Protein AF-A0A2V6N003-F1 (afdb_monomer_lite)

Foldseek 3Di:
DDDVVVVVLVVLQVCVVLVLDLVVCCVVVVDDPVRSVVCVVVSVVVVVVLLVVLVVVLVVVLVVLVVVLVVVCVVDDPVCNVVSVVVSVVVSVVSCVSSVVVVPVDDD

pLDDT: mean 79.78, std 20.13, range [26.42, 98.44]

Structure (mmCIF, N/CA/C/O backbone):
data_AF-A0A2V6N003-F1
#
_entry.id   AF-A0A2V6N003-F1
#
loop_
_atom_site.group_PDB
_atom_site.id
_atom_site.type_symbol
_atom_site.label_atom_id
_atom_site.label_alt_id
_atom_site.label_comp_id
_atom_site.label_asym_id
_atom_site.label_entity_id
_atom_site.label_seq_id
_atom_site.pdbx_PDB_ins_code
_atom_site.Cartn_x
_atom_site.Cartn_y
_atom_site.Cartn_z
_atom_site.occupancy
_atom_site.B_iso_or_equiv
_atom_site.auth_seq_id
_atom_site.auth_comp_id
_atom_site.auth_asym_id
_atom_site.auth_atom_id
_atom_site.pdbx_PDB_model_num
ATOM 1 N N . MET A 1 1 ? 22.680 10.503 13.225 1.00 36.06 1 MET A N 1
ATOM 2 C CA . MET A 1 1 ? 22.652 9.025 13.236 1.00 36.06 1 MET A CA 1
ATOM 3 C C . MET A 1 1 ? 21.217 8.601 13.511 1.00 36.06 1 MET A C 1
ATOM 5 O O . MET A 1 1 ? 20.704 8.965 14.560 1.00 36.06 1 MET A O 1
ATOM 9 N N . GLY A 1 2 ? 20.532 7.979 12.547 1.00 43.12 2 GLY A N 1
ATOM 10 C CA . GLY A 1 2 ? 19.146 7.521 12.731 1.00 43.12 2 GLY A CA 1
ATOM 11 C C . GLY A 1 2 ? 19.103 6.256 13.587 1.00 43.12 2 GLY A C 1
ATOM 12 O O . GLY A 1 2 ? 20.045 5.470 13.554 1.00 43.12 2 GLY A O 1
ATOM 13 N N . SER A 1 3 ? 18.044 6.070 14.375 1.00 53.59 3 SER A N 1
ATOM 14 C CA . SER A 1 3 ? 17.897 4.894 15.241 1.00 53.59 3 SER A CA 1
ATOM 15 C C . SER A 1 3 ? 17.828 3.609 14.403 1.00 53.59 3 SER A C 1
ATOM 17 O O . SER A 1 3 ? 17.293 3.623 13.295 1.00 53.59 3 SER A O 1
ATOM 19 N N . ALA A 1 4 ? 18.266 2.469 14.947 1.00 46.66 4 ALA A N 1
ATOM 20 C CA . ALA A 1 4 ? 18.122 1.155 14.305 1.00 46.66 4 ALA A CA 1
ATOM 21 C C . ALA A 1 4 ? 16.668 0.856 13.865 1.00 46.66 4 ALA A C 1
ATOM 23 O O . ALA A 1 4 ? 16.439 0.153 12.884 1.00 46.66 4 ALA A O 1
ATOM 24 N N . LYS A 1 5 ? 15.669 1.454 14.535 1.00 46.31 5 LYS A N 1
ATOM 25 C CA . LYS A 1 5 ? 14.253 1.403 14.126 1.00 46.31 5 LYS A CA 1
ATOM 26 C C . LYS A 1 5 ? 13.965 2.164 12.824 1.00 46.31 5 LYS A C 1
ATOM 28 O O . LYS A 1 5 ? 13.171 1.684 12.017 1.00 46.31 5 LYS A O 1
ATOM 33 N N . ASP A 1 6 ? 14.615 3.303 12.596 1.00 46.09 6 ASP A N 1
ATOM 34 C CA . ASP A 1 6 ? 14.509 4.067 11.346 1.00 46.09 6 ASP A CA 1
ATOM 35 C C . ASP A 1 6 ? 15.238 3.364 10.204 1.00 46.09 6 ASP A C 1
ATOM 37 O O . ASP A 1 6 ? 14.813 3.426 9.057 1.00 46.09 6 ASP A O 1
ATOM 41 N N . GLU A 1 7 ? 16.329 2.660 10.494 1.00 41.50 7 GLU A N 1
ATOM 42 C CA . GLU A 1 7 ? 17.016 1.800 9.526 1.00 41.50 7 GLU A CA 1
ATOM 43 C C . GLU A 1 7 ? 16.168 0.583 9.135 1.00 41.50 7 GLU A C 1
ATOM 45 O O . GLU A 1 7 ? 16.025 0.293 7.951 1.00 41.50 7 GLU A O 1
ATOM 50 N N . MET A 1 8 ? 15.495 -0.059 10.097 1.00 46.06 8 MET A N 1
ATOM 51 C CA . MET A 1 8 ? 14.563 -1.162 9.828 1.00 46.06 8 MET A CA 1
ATOM 52 C C . MET A 1 8 ? 13.302 -0.727 9.064 1.00 46.06 8 MET A C 1
ATOM 54 O O . MET A 1 8 ? 12.786 -1.510 8.267 1.00 46.06 8 MET A O 1
ATOM 58 N N . ARG A 1 9 ? 12.801 0.504 9.264 1.00 52.41 9 ARG A N 1
ATOM 59 C CA . ARG A 1 9 ? 11.714 1.072 8.437 1.00 52.41 9 ARG A CA 1
ATOM 60 C C . ARG A 1 9 ? 12.198 1.428 7.033 1.00 52.41 9 ARG A C 1
ATOM 62 O O . ARG A 1 9 ? 11.514 1.098 6.072 1.00 52.41 9 ARG A O 1
ATOM 69 N N . ARG A 1 10 ? 13.394 2.016 6.904 1.00 47.72 10 ARG A N 1
ATOM 70 C CA . ARG A 1 10 ? 14.036 2.311 5.608 1.00 47.72 10 ARG A CA 1
ATOM 71 C C . ARG A 1 10 ? 14.338 1.048 4.792 1.00 47.72 10 ARG A C 1
ATOM 73 O O . ARG A 1 10 ? 14.281 1.101 3.571 1.00 47.72 10 ARG A O 1
ATOM 80 N N . ASN A 1 11 ? 14.602 -0.081 5.452 1.00 45.00 11 ASN A N 1
ATOM 81 C CA . ASN A 1 11 ? 14.834 -1.381 4.810 1.00 45.00 11 ASN A CA 1
ATOM 82 C C . ASN A 1 11 ? 13.536 -2.143 4.459 1.00 45.00 11 ASN A C 1
ATOM 84 O O . ASN A 1 11 ? 13.587 -3.239 3.911 1.00 45.00 11 ASN A O 1
ATOM 88 N N . ARG A 1 12 ? 12.366 -1.591 4.808 1.00 49.56 12 ARG A N 1
ATOM 89 C CA . ARG A 1 12 ? 11.041 -2.183 4.564 1.00 49.56 12 ARG A CA 1
ATOM 90 C C . ARG A 1 12 ? 10.219 -1.441 3.523 1.00 49.56 12 ARG A C 1
ATOM 92 O O . ARG A 1 12 ? 9.060 -1.803 3.360 1.00 49.56 12 ARG A O 1
ATOM 99 N N . ASP A 1 13 ? 10.778 -0.435 2.854 1.00 54.88 13 ASP A N 1
ATOM 100 C CA . ASP A 1 13 ? 10.118 0.181 1.709 1.00 54.88 13 ASP A CA 1
ATOM 101 C C . ASP A 1 13 ? 10.189 -0.792 0.517 1.00 54.88 13 ASP A C 1
ATOM 103 O O . ASP A 1 13 ? 11.256 -0.928 -0.099 1.00 54.88 13 ASP A O 1
ATOM 107 N N . PRO A 1 14 ? 9.089 -1.486 0.164 1.00 51.44 14 PRO A N 1
ATOM 108 C CA . PRO A 1 14 ? 9.092 -2.454 -0.930 1.00 51.44 14 PRO A CA 1
ATOM 109 C C . PRO A 1 14 ? 9.384 -1.781 -2.280 1.00 51.44 14 PRO A C 1
ATOM 111 O O . PRO A 1 14 ? 9.697 -2.461 -3.256 1.00 51.44 14 PRO A O 1
ATOM 114 N N . ARG A 1 15 ? 9.288 -0.446 -2.353 1.00 54.41 15 ARG A N 1
ATOM 115 C CA . ARG A 1 15 ? 9.537 0.348 -3.562 1.00 54.41 15 ARG A CA 1
ATOM 116 C C . ARG A 1 15 ? 11.009 0.434 -3.908 1.00 54.41 15 ARG A C 1
ATOM 118 O O . ARG A 1 15 ? 11.353 0.460 -5.082 1.00 54.41 15 ARG A O 1
ATOM 125 N N . ARG A 1 16 ? 11.891 0.450 -2.904 1.00 52.78 16 ARG A N 1
ATOM 126 C CA . ARG A 1 16 ? 13.340 0.514 -3.141 1.00 52.78 16 ARG A CA 1
ATOM 127 C C . ARG A 1 16 ? 13.921 -0.810 -3.616 1.00 52.78 16 ARG A C 1
ATOM 129 O O . ARG A 1 16 ? 14.911 -0.798 -4.341 1.00 52.78 16 ARG A O 1
ATOM 136 N N . PHE A 1 17 ? 13.313 -1.934 -3.238 1.00 49.19 17 PHE A N 1
ATOM 137 C CA . PHE A 1 17 ? 13.793 -3.251 -3.658 1.00 49.19 17 PHE A CA 1
ATOM 138 C C . PHE A 1 17 ? 13.560 -3.507 -5.158 1.00 49.19 17 PHE A C 1
ATOM 140 O O . PHE A 1 17 ? 14.325 -4.240 -5.775 1.00 49.19 17 PHE A O 1
ATOM 147 N N . PHE A 1 18 ? 12.559 -2.848 -5.752 1.00 56.31 18 PHE A N 1
ATOM 148 C CA . PHE A 1 18 ? 12.144 -3.028 -7.147 1.00 56.31 18 PHE A CA 1
ATOM 149 C C . PHE A 1 18 ? 12.116 -1.711 -7.938 1.00 56.31 18 PHE A C 1
ATOM 151 O O . PHE A 1 18 ? 11.198 -1.485 -8.718 1.00 56.31 18 PHE A O 1
ATOM 158 N 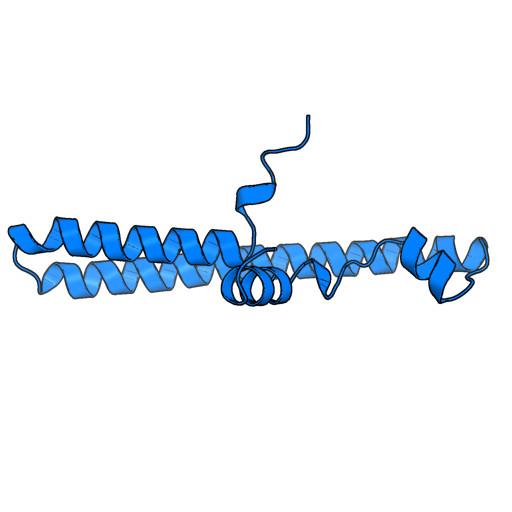N . SER A 1 19 ? 13.081 -0.804 -7.745 1.00 62.03 19 SER A N 1
ATOM 159 C CA . SER A 1 19 ? 13.163 0.380 -8.613 1.00 62.03 19 SER A CA 1
ATOM 160 C C . SER A 1 19 ? 13.649 -0.037 -10.014 1.00 62.03 19 SER A C 1
ATOM 162 O O . SER A 1 19 ? 14.859 -0.149 -10.240 1.00 62.03 19 SER A O 1
ATOM 164 N N . ASN A 1 20 ? 12.734 -0.266 -10.955 1.00 69.19 20 ASN A N 1
ATOM 165 C CA . ASN A 1 20 ? 13.049 -0.652 -12.335 1.00 69.19 20 ASN A CA 1
ATOM 166 C C . ASN A 1 20 ? 13.341 0.558 -13.228 1.00 69.19 20 ASN A C 1
ATOM 168 O O . ASN A 1 20 ? 12.870 0.648 -14.360 1.00 69.19 20 ASN A O 1
ATOM 172 N N . THR A 1 21 ? 14.134 1.515 -12.743 1.00 76.12 21 THR A N 1
ATOM 173 C CA . THR A 1 21 ? 14.434 2.694 -13.555 1.00 76.12 21 THR A CA 1
ATOM 174 C C . THR A 1 21 ? 15.278 2.294 -14.773 1.00 76.12 21 THR A C 1
ATOM 176 O O . THR A 1 21 ? 16.324 1.654 -14.606 1.00 76.12 21 THR A O 1
ATOM 179 N N . PRO A 1 22 ? 14.872 2.669 -16.002 1.00 76.19 22 PRO A N 1
ATOM 180 C CA . PRO A 1 22 ? 15.611 2.319 -17.216 1.00 76.19 22 PRO A CA 1
ATOM 181 C C . PRO A 1 22 ? 17.086 2.734 -17.170 1.00 76.19 22 PRO A C 1
ATOM 183 O O . PRO A 1 22 ? 17.945 1.964 -17.591 1.00 76.19 22 PRO A O 1
ATOM 186 N N . ASP A 1 23 ? 17.392 3.892 -16.577 1.00 78.88 23 ASP A N 1
ATOM 187 C CA . ASP A 1 23 ? 18.760 4.412 -16.441 1.00 78.88 23 ASP A CA 1
ATOM 188 C C . ASP A 1 23 ? 19.646 3.516 -15.564 1.00 78.88 23 ASP A C 1
ATOM 190 O O . ASP A 1 23 ? 20.826 3.302 -15.855 1.00 78.88 23 ASP A O 1
ATOM 194 N N . ARG A 1 24 ? 19.072 2.945 -14.497 1.00 81.50 24 ARG A N 1
ATOM 195 C CA . ARG A 1 24 ? 19.781 2.012 -13.617 1.00 81.50 24 ARG A CA 1
ATOM 196 C C . ARG A 1 24 ? 20.114 0.730 -14.366 1.00 81.50 24 ARG A C 1
ATOM 198 O O . ARG A 1 24 ? 21.257 0.288 -14.330 1.00 81.50 24 ARG A O 1
ATOM 205 N N . TRP A 1 25 ? 19.147 0.185 -15.098 1.00 83.00 25 TRP A N 1
ATOM 206 C CA . TRP A 1 25 ? 19.345 -1.000 -15.931 1.00 83.00 25 TRP A CA 1
ATOM 207 C C . TRP A 1 25 ? 20.360 -0.754 -17.049 1.00 83.00 25 TRP A C 1
ATOM 209 O O . TRP A 1 25 ? 21.222 -1.596 -17.291 1.00 83.00 25 TRP A O 1
ATOM 219 N N . GLN A 1 26 ? 20.309 0.412 -17.693 1.00 83.81 26 GLN A N 1
ATOM 220 C CA . GLN A 1 26 ? 21.261 0.789 -18.732 1.00 83.81 26 GLN A CA 1
ATOM 221 C C . GLN A 1 26 ? 22.696 0.853 -18.196 1.00 83.81 26 GLN A C 1
ATOM 223 O O . GLN A 1 26 ? 23.608 0.347 -18.849 1.00 83.81 26 GLN A O 1
ATOM 228 N N . SER A 1 27 ? 22.885 1.421 -17.002 1.00 84.31 27 SER A N 1
ATOM 229 C CA . SER A 1 27 ? 24.188 1.527 -16.339 1.00 84.31 27 SER A CA 1
ATOM 230 C C . SER A 1 27 ?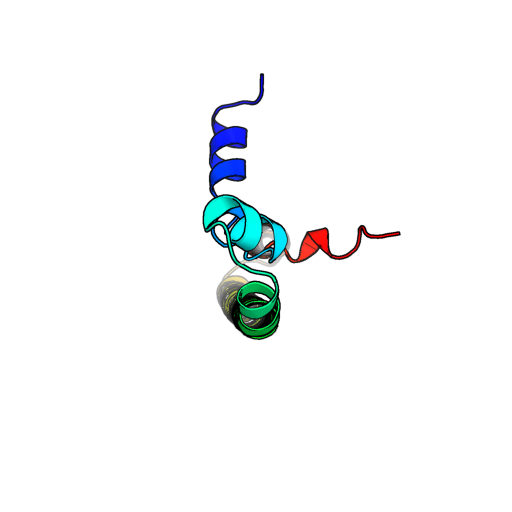 24.702 0.178 -15.819 1.00 84.31 27 SER A C 1
ATOM 232 O O . SER A 1 27 ? 25.817 -0.229 -16.149 1.00 84.31 27 SER A O 1
ATOM 234 N N . GLU A 1 28 ? 23.886 -0.550 -15.050 1.00 87.75 28 GLU A N 1
ATOM 235 C CA . GLU A 1 28 ? 24.284 -1.809 -14.402 1.00 87.75 28 GLU A CA 1
ATOM 236 C C . GLU A 1 28 ? 24.522 -2.932 -15.423 1.00 87.75 28 GLU A C 1
ATOM 238 O O . GLU A 1 28 ? 25.470 -3.705 -15.278 1.00 87.75 28 GLU A O 1
ATOM 243 N N . MET A 1 29 ? 23.711 -2.991 -16.485 1.00 88.38 29 MET A N 1
ATOM 244 C CA . MET A 1 29 ? 23.785 -4.045 -17.505 1.00 88.38 29 MET A CA 1
ATOM 245 C C . MET A 1 29 ? 24.540 -3.622 -18.769 1.00 88.38 29 MET A C 1
ATOM 247 O O . MET A 1 29 ? 24.682 -4.429 -19.686 1.00 88.38 29 MET A O 1
ATOM 251 N N . LYS A 1 30 ? 25.034 -2.375 -18.832 1.00 91.56 30 LYS A N 1
ATOM 252 C CA . LYS A 1 30 ? 25.746 -1.807 -19.994 1.00 91.56 30 LYS A CA 1
ATOM 253 C C . LYS A 1 30 ? 24.974 -2.001 -21.306 1.00 91.56 30 LYS A C 1
ATOM 255 O O . LYS A 1 30 ? 25.529 -2.460 -22.305 1.00 91.56 30 LYS A O 1
ATOM 260 N N . LEU A 1 31 ? 23.682 -1.680 -21.287 1.00 90.50 31 LEU A N 1
ATOM 261 C CA . LEU A 1 31 ? 22.795 -1.886 -22.433 1.00 90.50 31 LEU A CA 1
ATOM 262 C C . LEU A 1 31 ? 23.192 -0.984 -23.608 1.00 90.50 31 LEU A C 1
ATOM 264 O O . LEU A 1 31 ? 23.477 0.203 -23.428 1.00 90.50 31 LEU A O 1
ATOM 268 N N . THR A 1 32 ? 23.136 -1.523 -24.828 1.00 93.69 32 THR A N 1
ATOM 269 C CA . THR A 1 32 ? 23.193 -0.695 -26.041 1.00 93.69 32 THR A CA 1
ATOM 2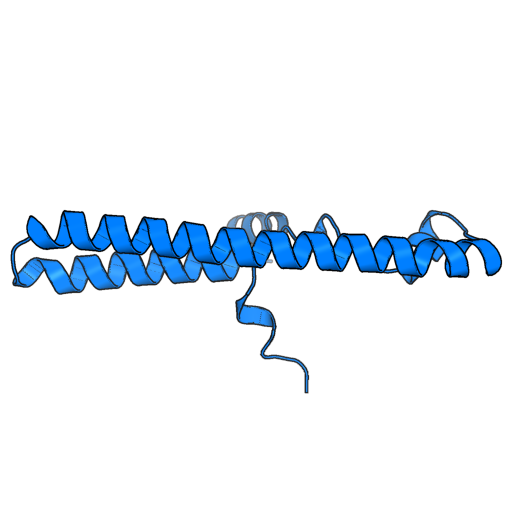70 C C . THR A 1 32 ? 21.926 0.163 -26.167 1.00 93.69 32 THR A C 1
ATOM 272 O O . THR A 1 32 ? 20.897 -0.177 -25.572 1.00 93.69 32 THR A O 1
ATOM 275 N N . PRO A 1 33 ? 21.943 1.249 -26.965 1.00 91.25 33 PRO A N 1
ATOM 276 C CA . PRO A 1 33 ? 20.747 2.062 -27.197 1.00 91.25 33 PRO A CA 1
ATOM 277 C C . PRO A 1 33 ? 19.540 1.239 -27.674 1.00 91.25 33 PRO A C 1
ATOM 279 O O . PRO A 1 33 ? 18.445 1.376 -27.129 1.00 91.25 33 PRO A O 1
ATOM 282 N N . ASP A 1 34 ? 19.756 0.308 -28.605 1.00 93.94 34 ASP A N 1
ATOM 283 C CA . ASP A 1 34 ? 18.703 -0.566 -29.133 1.00 93.94 34 ASP A CA 1
ATOM 284 C C . ASP A 1 34 ? 18.136 -1.517 -28.068 1.00 93.94 34 ASP A C 1
ATOM 286 O O . ASP A 1 34 ? 16.936 -1.800 -28.046 1.00 93.94 34 ASP A O 1
ATOM 290 N N . GLN A 1 35 ? 18.985 -2.028 -27.169 1.00 92.81 35 GLN A N 1
ATOM 291 C CA . GLN A 1 35 ? 18.547 -2.865 -26.049 1.00 92.81 35 GLN A CA 1
ATOM 292 C C . GLN A 1 35 ? 17.746 -2.046 -25.035 1.00 92.81 35 GLN A C 1
ATOM 294 O O . GLN A 1 35 ? 16.671 -2.476 -24.619 1.00 92.81 35 GLN A O 1
ATOM 299 N N . ALA A 1 36 ? 18.226 -0.852 -24.682 1.00 90.38 36 ALA A N 1
ATOM 300 C CA . ALA A 1 36 ? 17.537 0.053 -23.769 1.00 90.38 36 ALA A CA 1
ATOM 301 C C . ALA A 1 36 ? 16.149 0.447 -24.305 1.00 90.38 36 ALA A C 1
ATOM 303 O O . ALA A 1 36 ? 15.169 0.412 -23.559 1.00 90.38 36 ALA A O 1
ATOM 304 N N . GLN A 1 37 ? 16.035 0.725 -25.610 1.00 92.12 37 GLN A N 1
ATOM 305 C CA . GLN A 1 37 ? 14.758 1.039 -26.256 1.00 92.12 37 GLN A CA 1
ATOM 306 C C . GLN A 1 37 ? 13.746 -0.113 -26.149 1.00 92.12 37 GLN A C 1
ATOM 308 O O . GLN A 1 37 ? 12.561 0.135 -25.934 1.00 92.12 37 GLN A O 1
ATOM 313 N N . LYS A 1 38 ? 14.202 -1.366 -26.264 1.00 93.38 38 LYS A N 1
ATOM 314 C CA . LYS A 1 38 ? 13.346 -2.561 -26.156 1.00 93.38 38 LYS A CA 1
ATOM 315 C C . LYS A 1 38 ? 12.984 -2.917 -24.714 1.00 93.38 38 LYS A C 1
ATOM 317 O O . LYS A 1 38 ? 11.887 -3.405 -24.471 1.00 93.38 38 LYS A O 1
ATOM 322 N N . ILE A 1 39 ? 13.891 -2.684 -23.767 1.00 90.56 39 ILE A N 1
ATOM 323 C CA . ILE A 1 39 ? 13.711 -3.041 -22.351 1.00 90.56 39 ILE A CA 1
ATOM 324 C C . ILE A 1 39 ? 12.827 -2.027 -21.622 1.00 90.56 39 ILE A C 1
ATOM 326 O O . ILE A 1 39 ? 12.024 -2.415 -20.777 1.00 90.56 39 ILE A O 1
ATOM 330 N N . ARG A 1 40 ? 12.917 -0.738 -21.969 1.00 89.06 40 ARG A N 1
ATOM 331 C CA . ARG A 1 40 ? 12.134 0.330 -21.333 1.00 89.06 40 ARG A CA 1
ATOM 332 C C . ARG A 1 40 ? 10.627 0.030 -21.200 1.00 89.06 40 ARG A C 1
ATOM 334 O O . ARG A 1 40 ? 10.130 0.174 -20.086 1.00 89.06 40 ARG A O 1
ATOM 341 N N . PRO A 1 41 ? 9.890 -0.387 -22.251 1.00 92.50 41 PRO A N 1
ATOM 342 C CA . PRO A 1 41 ? 8.467 -0.704 -22.104 1.00 92.50 41 PRO A CA 1
ATOM 343 C C . PRO A 1 41 ? 8.201 -1.910 -21.188 1.00 92.50 41 PRO A C 1
ATOM 345 O O . PRO A 1 41 ? 7.183 -1.929 -20.509 1.00 92.50 41 PRO A O 1
ATOM 348 N N . ILE A 1 42 ? 9.118 -2.882 -21.117 1.00 91.94 42 ILE A N 1
ATOM 349 C CA . ILE A 1 42 ? 8.991 -4.045 -20.222 1.00 91.94 42 ILE A CA 1
ATOM 350 C C . ILE A 1 42 ? 9.119 -3.601 -18.761 1.00 91.94 42 ILE A C 1
ATOM 352 O O . ILE A 1 42 ? 8.317 -4.001 -17.924 1.00 91.94 42 ILE A O 1
ATOM 356 N N . LEU A 1 43 ? 10.098 -2.743 -18.457 1.00 88.00 43 LEU A N 1
ATOM 357 C CA . LEU A 1 43 ? 10.275 -2.196 -17.107 1.00 88.00 43 LEU A CA 1
ATOM 358 C C . LEU A 1 43 ? 9.064 -1.363 -16.672 1.00 88.00 43 LEU A C 1
ATOM 360 O O . LEU A 1 43 ? 8.602 -1.517 -15.546 1.00 88.00 43 LEU A O 1
ATOM 364 N N . GLN A 1 44 ? 8.511 -0.552 -17.581 1.00 86.69 44 GLN A N 1
ATOM 365 C CA . GLN A 1 44 ? 7.285 0.203 -17.316 1.00 86.69 44 GLN A CA 1
ATOM 366 C C . GLN A 1 44 ? 6.111 -0.727 -16.992 1.00 86.69 44 GLN A C 1
ATOM 368 O O . GLN A 1 44 ? 5.416 -0.506 -16.006 1.00 86.69 44 GLN A O 1
ATOM 373 N N . GLN A 1 45 ? 5.918 -1.790 -17.778 1.00 90.38 45 GLN A N 1
ATOM 374 C CA . GLN A 1 45 ? 4.847 -2.754 -17.531 1.00 90.38 45 GLN A CA 1
ATOM 375 C C . GLN A 1 45 ? 4.989 -3.425 -16.157 1.00 90.38 45 GLN A C 1
ATOM 377 O O . GLN A 1 45 ? 4.000 -3.562 -15.440 1.00 90.38 45 GLN A O 1
ATOM 382 N N . ILE A 1 46 ? 6.209 -3.803 -15.759 1.00 87.56 46 ILE A N 1
ATOM 383 C CA . ILE A 1 46 ? 6.461 -4.372 -14.427 1.00 87.56 46 ILE A CA 1
ATOM 384 C C . ILE A 1 46 ? 6.073 -3.367 -13.332 1.00 87.56 46 ILE A C 1
ATOM 386 O O . ILE A 1 46 ? 5.424 -3.741 -12.353 1.00 87.56 46 ILE A O 1
ATOM 390 N N . ASP A 1 47 ? 6.440 -2.093 -13.484 1.00 84.44 47 ASP A N 1
ATOM 391 C CA . ASP A 1 47 ? 6.106 -1.053 -12.505 1.00 84.44 47 ASP A CA 1
ATOM 392 C C . ASP A 1 47 ? 4.591 -0.801 -12.415 1.00 84.44 47 ASP A C 1
ATOM 394 O O . ASP A 1 47 ? 4.057 -0.638 -11.309 1.00 84.44 47 ASP A O 1
ATOM 398 N N . ASP A 1 48 ? 3.884 -0.838 -13.545 1.00 86.44 48 ASP A N 1
ATOM 399 C CA . ASP A 1 48 ? 2.425 -0.708 -13.606 1.00 86.44 48 ASP A CA 1
ATOM 400 C C . ASP A 1 48 ? 1.733 -1.899 -12.918 1.00 86.44 48 ASP A C 1
ATOM 402 O O . ASP A 1 48 ? 0.845 -1.713 -12.080 1.00 86.44 48 ASP A O 1
ATOM 406 N N . GLU A 1 49 ? 2.171 -3.130 -13.200 1.00 89.50 49 GLU A N 1
ATOM 407 C CA . GLU A 1 49 ? 1.652 -4.352 -12.570 1.00 89.50 49 GLU A CA 1
ATOM 408 C C . GLU A 1 49 ? 1.863 -4.344 -11.049 1.00 89.50 49 GLU A C 1
ATOM 410 O O . GLU A 1 49 ? 0.932 -4.620 -10.285 1.00 89.50 49 GLU A O 1
ATOM 415 N N . LEU A 1 50 ? 3.055 -3.952 -10.586 1.00 85.56 50 LEU A N 1
ATOM 416 C CA . LEU A 1 50 ? 3.350 -3.816 -9.157 1.00 85.56 50 LEU A CA 1
ATOM 417 C C . LEU A 1 50 ? 2.513 -2.714 -8.497 1.00 85.56 50 LEU A C 1
ATOM 419 O O . LEU A 1 50 ? 2.111 -2.851 -7.340 1.00 85.56 50 LEU A O 1
ATOM 423 N N . THR A 1 51 ? 2.248 -1.613 -9.199 1.00 83.81 51 THR A N 1
ATOM 424 C CA . THR A 1 51 ? 1.391 -0.529 -8.698 1.00 83.81 51 THR A CA 1
ATOM 425 C C . THR A 1 51 ? -0.053 -0.996 -8.538 1.00 83.81 51 THR A C 1
ATOM 427 O O . THR A 1 51 ? -0.652 -0.783 -7.482 1.00 83.81 51 THR A O 1
ATOM 430 N N . ASN A 1 52 ? -0.579 -1.715 -9.530 1.00 87.12 52 ASN A N 1
ATOM 431 C CA . ASN A 1 52 ? -1.920 -2.294 -9.481 1.00 87.12 52 ASN A CA 1
ATOM 432 C C . ASN A 1 52 ? -2.067 -3.305 -8.338 1.00 87.12 52 ASN A C 1
ATOM 434 O O . ASN A 1 52 ? -3.050 -3.253 -7.595 1.00 87.12 52 ASN A O 1
ATOM 438 N N . LEU A 1 53 ? -1.074 -4.180 -8.147 1.00 86.56 53 LEU A N 1
ATOM 439 C CA . LEU A 1 53 ? -1.073 -5.140 -7.044 1.00 86.56 53 LEU A CA 1
ATOM 440 C C . LEU A 1 53 ? -1.116 -4.434 -5.680 1.00 86.56 53 LEU A C 1
ATOM 442 O O . LEU A 1 53 ? -1.923 -4.792 -4.828 1.00 86.56 53 LEU A O 1
ATOM 446 N N . ARG A 1 54 ? -0.318 -3.375 -5.485 1.00 83.75 54 ARG A N 1
ATOM 447 C CA . ARG A 1 54 ? -0.331 -2.594 -4.232 1.00 83.75 54 ARG A CA 1
ATOM 448 C C . ARG A 1 54 ? -1.677 -1.915 -3.980 1.00 83.75 54 ARG A C 1
ATOM 450 O O . ARG A 1 54 ? -2.113 -1.846 -2.832 1.00 83.75 54 ARG A O 1
ATOM 457 N N . ALA A 1 55 ? -2.328 -1.406 -5.026 1.00 84.69 55 ALA A N 1
ATOM 458 C CA . ALA A 1 55 ? -3.654 -0.803 -4.906 1.00 84.69 55 ALA A CA 1
ATOM 459 C C . ALA A 1 55 ? -4.708 -1.839 -4.481 1.00 84.69 55 ALA A C 1
ATOM 461 O O . ALA A 1 55 ? -5.540 -1.556 -3.614 1.00 84.69 55 ALA A O 1
ATOM 462 N N . LEU A 1 56 ? -4.638 -3.050 -5.044 1.00 90.19 56 LEU A N 1
ATOM 463 C CA . LEU A 1 56 ? -5.491 -4.168 -4.645 1.00 90.19 56 LEU A CA 1
ATOM 464 C C . LEU A 1 56 ? -5.243 -4.568 -3.182 1.00 90.19 56 LEU A C 1
ATOM 466 O O . LEU A 1 56 ? -6.190 -4.625 -2.399 1.00 90.19 56 LEU A O 1
ATOM 470 N N . ASP A 1 57 ? -3.983 -4.767 -2.796 1.00 88.19 57 ASP A N 1
ATOM 471 C CA . ASP A 1 57 ? -3.594 -5.146 -1.433 1.00 88.19 57 ASP A CA 1
ATOM 472 C C . ASP A 1 57 ? -4.034 -4.111 -0.392 1.00 88.19 57 ASP A C 1
ATOM 474 O O . ASP A 1 57 ? -4.501 -4.482 0.693 1.00 88.19 57 ASP A O 1
ATOM 478 N N . LEU A 1 58 ? -3.919 -2.813 -0.709 1.00 88.31 58 LEU A N 1
ATOM 479 C CA . LEU A 1 58 ? -4.415 -1.744 0.158 1.00 88.31 58 LEU A CA 1
ATOM 480 C C . LEU A 1 58 ? -5.917 -1.905 0.383 1.00 88.31 58 LEU A C 1
ATOM 482 O O . LEU A 1 58 ? -6.364 -1.954 1.531 1.00 88.31 58 LEU A O 1
ATOM 486 N N . ARG A 1 59 ? -6.683 -2.012 -0.707 1.00 91.38 59 ARG A N 1
ATOM 487 C CA . ARG A 1 59 ? -8.144 -2.113 -0.655 1.00 91.38 59 ARG A CA 1
ATOM 488 C C . ARG A 1 59 ? -8.595 -3.332 0.147 1.00 91.38 59 ARG A C 1
ATOM 490 O O . ARG A 1 59 ? -9.468 -3.211 1.007 1.00 91.38 59 ARG A O 1
ATOM 497 N N . GLU A 1 60 ? -7.995 -4.492 -0.104 1.00 95.56 60 GLU A N 1
ATOM 498 C CA . GLU A 1 60 ? -8.350 -5.728 0.597 1.00 95.56 60 GLU A CA 1
ATOM 499 C C . GLU A 1 60 ? -8.002 -5.650 2.087 1.00 95.56 60 GLU A C 1
ATOM 501 O O . GLU A 1 60 ? -8.814 -6.013 2.944 1.00 95.56 60 GLU A O 1
ATOM 506 N N . THR A 1 61 ? -6.834 -5.096 2.419 1.00 92.56 61 THR A N 1
ATOM 507 C CA . THR A 1 61 ? -6.403 -4.931 3.811 1.00 92.56 61 THR A CA 1
ATOM 508 C C . THR A 1 61 ? -7.304 -3.954 4.568 1.00 92.56 61 THR A C 1
ATOM 510 O O . THR A 1 61 ? -7.725 -4.254 5.688 1.00 92.56 61 THR A O 1
ATOM 513 N N . GLU A 1 62 ? -7.652 -2.806 3.977 1.00 92.69 62 GLU A N 1
ATOM 514 C CA . GLU A 1 62 ? -8.598 -1.858 4.580 1.00 92.69 62 GLU A CA 1
ATOM 515 C C . GLU A 1 62 ? -9.975 -2.498 4.793 1.00 92.69 62 GLU A C 1
ATOM 517 O O . GLU A 1 62 ? -10.570 -2.334 5.863 1.00 92.69 62 GLU A O 1
ATOM 522 N N . GLY A 1 63 ? -10.438 -3.308 3.837 1.00 96.56 63 GLY A N 1
ATOM 523 C CA . GLY A 1 63 ? -11.673 -4.078 3.967 1.00 96.56 63 GLY A CA 1
ATOM 524 C C . GLY A 1 63 ? -11.636 -5.086 5.121 1.00 96.56 63 GLY A C 1
ATOM 525 O O . GLY A 1 63 ? -12.601 -5.192 5.881 1.00 96.56 63 GLY A O 1
ATOM 526 N N . ILE A 1 64 ? -10.526 -5.809 5.302 1.00 97.75 64 ILE A N 1
ATOM 527 C CA . ILE A 1 64 ? -10.334 -6.725 6.441 1.00 97.75 64 ILE A CA 1
ATOM 528 C C . ILE A 1 64 ? -10.374 -5.958 7.767 1.00 97.75 64 ILE A C 1
ATOM 530 O O . ILE A 1 64 ? -11.040 -6.395 8.710 1.00 97.75 64 ILE A O 1
ATOM 534 N N . LEU A 1 65 ? -9.684 -4.817 7.843 1.00 97.25 65 LEU A N 1
ATOM 535 C CA . LEU A 1 65 ? -9.647 -3.982 9.042 1.00 97.25 65 LEU A CA 1
ATOM 536 C C . LEU A 1 65 ? -11.032 -3.432 9.392 1.00 97.25 65 LEU A C 1
ATOM 538 O O . LEU A 1 65 ? -11.422 -3.526 10.551 1.00 97.25 65 LEU A O 1
ATOM 542 N N . SER A 1 66 ? -11.785 -2.930 8.411 1.00 97.19 66 SER A N 1
ATOM 543 C CA . SER A 1 66 ? -13.153 -2.434 8.611 1.00 97.19 66 SER A CA 1
ATOM 544 C C . SER A 1 66 ? -14.083 -3.531 9.134 1.00 97.19 66 SER A C 1
ATOM 546 O O . SER A 1 66 ? -14.682 -3.366 10.193 1.00 97.19 66 SER A O 1
ATOM 548 N N . ARG A 1 67 ? -14.116 -4.709 8.493 1.00 98.19 67 ARG A N 1
ATOM 549 C CA . ARG A 1 67 ? -14.943 -5.834 8.971 1.00 98.19 67 ARG A CA 1
ATOM 550 C C . ARG A 1 67 ? -14.547 -6.299 10.374 1.00 98.19 67 ARG A C 1
ATOM 552 O O . ARG A 1 67 ? -15.395 -6.734 11.152 1.00 98.19 67 ARG A O 1
ATOM 559 N N . GLY A 1 68 ? -13.253 -6.265 10.693 1.00 98.12 68 GLY A N 1
ATOM 560 C CA . GLY A 1 68 ? -12.752 -6.582 12.028 1.00 98.12 68 GLY A CA 1
ATOM 561 C C . GLY A 1 68 ? -13.201 -5.563 13.075 1.00 98.12 68 GLY A C 1
ATOM 562 O O . GLY A 1 68 ? -13.653 -5.957 14.149 1.00 98.12 68 GLY A O 1
ATOM 563 N N . GLU A 1 69 ? -13.110 -4.274 12.750 1.00 98.25 69 GLU A N 1
ATOM 564 C CA . GLU A 1 69 ? -13.572 -3.172 13.595 1.00 98.25 69 GLU A CA 1
ATOM 565 C C . GLU A 1 69 ? -15.066 -3.303 13.897 1.00 98.25 69 GLU A C 1
ATOM 567 O O . GLU A 1 69 ? -15.431 -3.324 15.070 1.00 98.25 69 GLU A O 1
ATOM 572 N N . ASP A 1 70 ? -15.908 -3.520 12.883 1.00 98.06 70 ASP A N 1
ATOM 573 C CA . ASP A 1 70 ? -17.362 -3.666 13.046 1.00 98.06 70 ASP A CA 1
ATOM 574 C C . ASP A 1 70 ? -17.732 -4.823 13.983 1.00 98.06 70 ASP A C 1
ATOM 576 O O . ASP A 1 70 ? -18.547 -4.674 14.899 1.00 98.06 70 ASP A O 1
ATOM 580 N N . ARG A 1 71 ? -17.085 -5.983 13.799 1.00 98.44 71 ARG A N 1
ATOM 581 C CA . ARG A 1 71 ? -17.312 -7.173 14.635 1.00 98.44 71 ARG A CA 1
ATOM 582 C C . ARG A 1 71 ? -16.921 -6.942 16.092 1.00 98.44 71 ARG A C 1
ATOM 584 O O . ARG A 1 71 ? -17.605 -7.440 16.981 1.00 98.44 71 ARG A O 1
ATOM 591 N N . ILE A 1 72 ? -15.836 -6.211 16.348 1.00 98.12 72 ILE A N 1
ATOM 592 C CA . ILE A 1 72 ? -15.398 -5.896 17.716 1.00 98.12 72 ILE A CA 1
ATOM 593 C C . ILE A 1 72 ? -16.287 -4.799 18.317 1.00 98.12 72 ILE A C 1
ATOM 595 O O . ILE A 1 72 ? -16.671 -4.889 19.481 1.00 98.12 72 ILE A O 1
ATOM 599 N N . ASN A 1 73 ? -16.671 -3.796 17.527 1.00 97.31 73 ASN A N 1
ATOM 600 C CA . ASN A 1 73 ? -17.514 -2.679 17.949 1.00 97.31 73 ASN A CA 1
ATOM 601 C C . ASN A 1 73 ? -18.883 -3.138 18.484 1.00 97.31 73 ASN A C 1
ATOM 603 O O . ASN A 1 73 ? -19.412 -2.538 19.421 1.00 97.31 73 ASN A O 1
ATOM 607 N N . ALA A 1 74 ? -19.419 -4.234 17.935 1.00 97.25 74 ALA A N 1
ATOM 608 C CA . ALA A 1 74 ? -20.647 -4.874 18.406 1.00 97.25 74 ALA A CA 1
ATOM 609 C C . ALA A 1 74 ? -20.537 -5.489 19.818 1.00 97.25 74 ALA A C 1
ATOM 611 O O . ALA A 1 74 ? -21.556 -5.676 20.476 1.00 97.25 74 ALA A O 1
ATOM 612 N N . ILE A 1 75 ? -19.322 -5.797 20.283 1.00 98.38 75 ILE A N 1
ATOM 613 C CA . ILE A 1 75 ? -19.056 -6.430 21.587 1.00 98.38 75 ILE A CA 1
ATOM 614 C C . ILE A 1 75 ? -18.726 -5.379 22.656 1.00 98.38 75 ILE A C 1
ATOM 616 O O . ILE A 1 75 ? -19.029 -5.568 23.832 1.00 98.38 75 ILE A O 1
ATOM 620 N N . LEU A 1 76 ? -18.084 -4.277 22.263 1.00 97.81 76 LEU A N 1
ATOM 621 C CA . LEU A 1 76 ? -17.591 -3.263 23.194 1.00 97.81 76 LEU A CA 1
ATOM 622 C C . LEU A 1 76 ? -18.688 -2.330 23.718 1.00 97.81 76 LEU A C 1
ATOM 624 O O . LEU A 1 76 ? -19.656 -2.006 23.018 1.00 97.81 76 LEU A O 1
ATOM 628 N N . THR A 1 77 ? -18.475 -1.825 24.938 1.00 98.06 77 THR A N 1
ATOM 629 C CA . THR A 1 77 ? -19.335 -0.786 25.520 1.00 98.06 77 THR A CA 1
ATOM 630 C C . THR A 1 77 ? -19.174 0.534 24.761 1.00 98.06 77 THR A C 1
ATOM 632 O O . THR A 1 77 ? -18.107 0.772 24.180 1.00 98.06 77 THR A O 1
ATOM 635 N N . PRO A 1 78 ? -20.185 1.424 24.764 1.00 96.75 78 PRO A N 1
ATOM 636 C CA . PRO A 1 78 ? -20.110 2.714 24.077 1.00 96.75 78 PRO A CA 1
ATOM 637 C C . PRO A 1 78 ? -18.861 3.535 24.422 1.00 96.75 78 PRO A C 1
ATOM 639 O O . PRO A 1 78 ? -18.268 4.144 23.536 1.00 96.75 78 PRO A O 1
ATOM 642 N N . GLU A 1 79 ? -18.406 3.488 25.674 1.00 97.81 79 GLU A N 1
ATOM 643 C CA . GLU A 1 79 ? -17.237 4.225 26.168 1.00 97.81 79 GLU A CA 1
ATOM 644 C C . GLU A 1 79 ? -15.914 3.674 25.608 1.00 97.81 79 GLU A C 1
ATOM 646 O O . GLU A 1 79 ? -14.926 4.399 25.497 1.00 97.81 79 GLU A O 1
ATOM 651 N N . GLN A 1 80 ? -15.876 2.392 25.230 1.00 97.75 80 GLN A N 1
ATOM 652 C CA . GLN A 1 80 ? -14.692 1.733 24.668 1.00 97.75 80 GLN A CA 1
ATOM 653 C C . GLN A 1 80 ? -14.559 1.939 23.149 1.00 97.75 80 GLN A C 1
ATOM 655 O O . GLN A 1 80 ? -13.445 1.882 22.615 1.00 97.75 80 GLN A O 1
ATOM 660 N N . ARG A 1 81 ? -15.669 2.200 22.442 1.00 96.88 81 ARG A N 1
ATOM 661 C CA . ARG A 1 81 ? -15.711 2.324 20.970 1.00 96.88 81 ARG A CA 1
ATOM 662 C C . ARG A 1 81 ? -14.778 3.401 20.401 1.00 96.88 81 ARG A C 1
ATOM 664 O O . ARG A 1 81 ? -14.086 3.095 19.429 1.00 96.88 81 ARG A O 1
ATOM 671 N N . PRO A 1 82 ? -14.642 4.606 20.995 1.00 97.50 82 PRO A N 1
ATOM 672 C CA . PRO A 1 82 ? -13.706 5.611 20.485 1.00 97.50 82 PRO A CA 1
ATOM 673 C C . PRO A 1 82 ? -12.254 5.117 20.459 1.00 97.50 82 PRO A C 1
ATOM 675 O O . PRO A 1 82 ? -11.516 5.366 19.505 1.00 97.50 82 PRO A O 1
ATOM 678 N N . ARG A 1 83 ? -11.842 4.353 21.481 1.00 97.44 83 ARG A N 1
ATOM 679 C CA . ARG A 1 83 ? -10.487 3.791 21.563 1.00 97.44 83 ARG A CA 1
ATOM 680 C C . ARG A 1 83 ? -10.261 2.687 20.529 1.00 97.44 83 ARG A C 1
ATOM 682 O O . ARG A 1 83 ? -9.160 2.587 19.979 1.00 97.44 83 ARG A O 1
ATOM 689 N N . LEU A 1 84 ? -11.280 1.869 20.258 1.00 97.75 84 LEU A N 1
ATOM 690 C CA . LEU A 1 84 ? -11.241 0.887 19.173 1.00 97.75 84 LEU A CA 1
ATOM 691 C C . LEU A 1 84 ? -11.030 1.590 17.832 1.00 97.75 84 LEU A C 1
ATOM 693 O O . LEU A 1 84 ? -10.085 1.254 17.119 1.00 97.75 84 LEU A O 1
ATOM 697 N N . HIS A 1 85 ? -11.849 2.602 17.548 1.00 96.94 85 HIS A N 1
ATOM 698 C CA . HIS A 1 85 ? -11.789 3.347 16.298 1.00 96.94 85 HIS A CA 1
ATOM 699 C C . HIS A 1 85 ? -10.402 3.952 16.060 1.00 96.94 85 HIS A C 1
ATOM 701 O O . HIS A 1 85 ? -9.759 3.686 15.044 1.00 96.94 85 HIS A O 1
ATOM 707 N N . GLN A 1 86 ? -9.854 4.646 17.063 1.00 97.38 86 GLN A N 1
ATO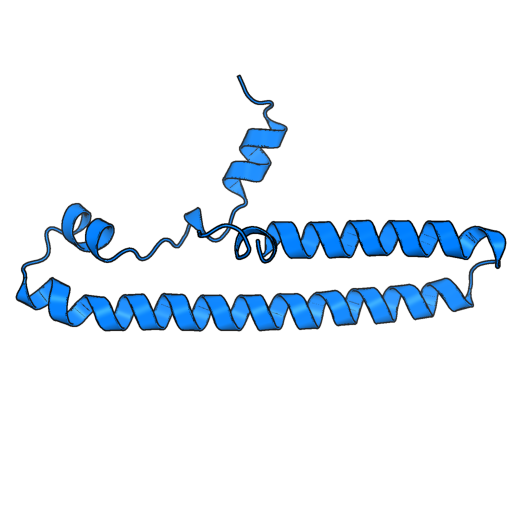M 708 C CA . GLN A 1 86 ? -8.502 5.204 16.989 1.00 97.38 86 GLN A CA 1
ATOM 709 C C . GLN A 1 86 ? -7.429 4.126 16.750 1.00 97.38 86 GLN A C 1
ATOM 711 O O . GLN A 1 86 ? -6.473 4.339 16.001 1.00 97.38 86 GLN A O 1
ATOM 716 N N . THR A 1 87 ? -7.579 2.950 17.367 1.00 97.06 87 THR A N 1
ATOM 717 C CA . THR A 1 87 ? -6.644 1.830 17.187 1.00 97.06 87 THR A CA 1
ATOM 718 C C . THR A 1 87 ? -6.658 1.313 15.748 1.00 97.06 87 THR A C 1
ATOM 720 O O . THR A 1 87 ? -5.600 0.985 15.201 1.00 97.06 87 THR A O 1
ATOM 723 N N . PHE A 1 88 ? -7.834 1.223 15.128 1.00 97.44 88 PHE A N 1
ATOM 724 C CA . PHE A 1 88 ? -7.977 0.767 13.747 1.00 97.44 88 PHE A CA 1
ATOM 725 C C . PHE A 1 88 ? -7.547 1.830 12.733 1.00 97.44 88 PHE A C 1
ATOM 727 O O . PHE A 1 88 ? -6.864 1.477 11.772 1.00 97.44 88 PHE A O 1
ATOM 734 N N . GLU A 1 89 ? -7.782 3.116 12.997 1.00 95.88 89 GLU A N 1
ATOM 735 C CA . GLU A 1 89 ? -7.225 4.208 12.185 1.00 95.88 89 GLU A CA 1
ATOM 736 C C . GLU A 1 89 ? -5.692 4.188 12.165 1.00 95.88 89 GLU A C 1
ATOM 738 O O . GLU A 1 89 ? -5.070 4.220 11.103 1.00 95.88 89 GLU A O 1
ATOM 743 N N . GLN A 1 90 ? -5.048 4.003 13.321 1.00 94.31 90 GLN A N 1
ATOM 744 C CA . GLN A 1 90 ? -3.588 3.853 13.378 1.00 94.31 90 GLN A CA 1
ATOM 745 C C . GLN A 1 90 ? -3.089 2.621 12.606 1.00 94.31 90 GLN A C 1
ATOM 747 O O . GLN A 1 90 ? -1.970 2.611 12.086 1.00 94.31 90 GLN A O 1
ATOM 752 N N . ARG A 1 91 ? -3.884 1.544 12.539 1.00 93.31 91 ARG A N 1
ATOM 753 C CA . ARG A 1 91 ? -3.555 0.368 11.718 1.00 93.31 91 ARG A CA 1
ATOM 754 C C . ARG A 1 91 ? -3.682 0.687 10.231 1.00 93.31 91 ARG A C 1
ATOM 756 O O . ARG A 1 91 ? -2.731 0.393 9.513 1.00 93.31 91 ARG A O 1
ATOM 763 N N . ARG A 1 92 ? -4.774 1.327 9.799 1.00 93.56 92 ARG A N 1
ATOM 764 C CA . ARG A 1 92 ? -4.970 1.783 8.411 1.00 93.56 92 ARG A CA 1
ATOM 765 C C . ARG A 1 92 ? -3.827 2.688 7.961 1.00 93.56 92 ARG A C 1
ATOM 767 O O . ARG A 1 92 ? -3.224 2.434 6.924 1.00 93.56 92 ARG A O 1
ATOM 774 N N . GLN A 1 93 ? -3.436 3.651 8.795 1.00 90.44 93 GLN A N 1
ATOM 775 C CA . GLN A 1 93 ? -2.313 4.535 8.492 1.00 90.44 93 GLN A CA 1
ATOM 776 C C . GLN A 1 93 ? -1.005 3.764 8.276 1.00 90.44 93 GLN A C 1
ATOM 778 O O . GLN A 1 93 ? -0.316 3.987 7.287 1.00 90.44 93 GLN A O 1
ATOM 783 N N . ARG A 1 94 ? -0.686 2.794 9.145 1.00 86.31 94 ARG A N 1
ATOM 784 C CA . ARG A 1 94 ? 0.517 1.961 8.974 1.00 86.31 94 ARG A CA 1
ATOM 785 C C . ARG A 1 94 ? 0.492 1.125 7.695 1.00 86.31 94 ARG A C 1
ATOM 787 O O . ARG A 1 94 ? 1.552 0.902 7.122 1.00 86.31 94 ARG A O 1
ATOM 794 N N . VAL A 1 95 ? -0.681 0.655 7.268 1.00 87.50 95 VAL A N 1
ATOM 795 C CA . VAL A 1 95 ? -0.838 -0.072 5.997 1.00 87.50 95 VAL A CA 1
ATOM 796 C C . VAL A 1 95 ? -0.576 0.864 4.820 1.00 87.50 95 VAL A C 1
ATOM 798 O O . VAL A 1 95 ? 0.215 0.518 3.944 1.00 87.50 95 VAL A O 1
ATOM 801 N N . ARG A 1 96 ? -1.159 2.069 4.832 1.00 85.81 96 ARG A N 1
ATOM 802 C CA . ARG A 1 96 ? -0.912 3.091 3.803 1.00 85.81 96 ARG A CA 1
ATOM 803 C C . ARG A 1 96 ? 0.554 3.489 3.737 1.00 85.81 96 ARG A C 1
ATOM 805 O O . ARG A 1 96 ? 1.087 3.573 2.640 1.00 85.81 96 ARG A O 1
ATOM 812 N N . ASP A 1 97 ? 1.216 3.668 4.879 1.00 82.75 97 ASP A N 1
ATOM 813 C CA . ASP A 1 97 ? 2.651 3.968 4.936 1.00 82.75 97 ASP A CA 1
ATOM 814 C C . ASP A 1 97 ? 3.497 2.805 4.393 1.00 82.75 97 ASP A C 1
ATOM 816 O O . ASP A 1 97 ? 4.473 3.027 3.688 1.00 82.75 97 ASP A O 1
ATOM 820 N N . TRP A 1 98 ? 3.135 1.556 4.707 1.00 76.69 98 TRP A N 1
ATOM 821 C CA . TRP A 1 98 ? 3.883 0.372 4.270 1.00 76.69 98 TRP A CA 1
ATOM 822 C C . TRP A 1 98 ? 3.747 0.095 2.765 1.00 76.69 98 TRP A C 1
ATOM 824 O O . TRP A 1 98 ? 4.729 -0.254 2.114 1.00 76.69 98 TRP A O 1
ATOM 834 N N . LEU A 1 99 ? 2.556 0.309 2.199 1.00 77.69 99 LEU A N 1
ATOM 835 C CA . LEU A 1 99 ? 2.315 0.300 0.746 1.00 77.69 99 LEU A CA 1
ATOM 836 C C . LEU A 1 99 ? 2.734 1.630 0.081 1.00 77.69 99 LEU A C 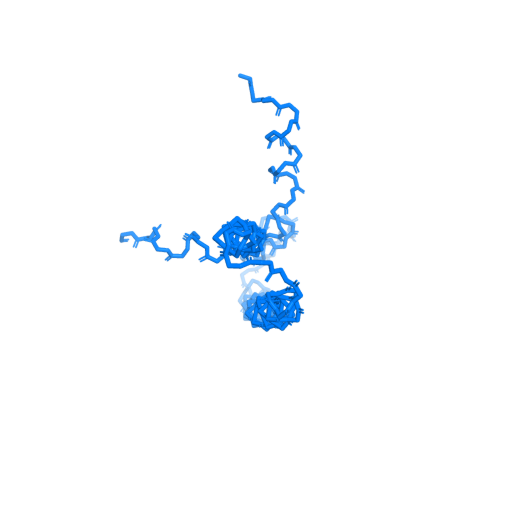1
ATOM 838 O O . LEU A 1 99 ? 2.755 1.760 -1.147 1.00 77.69 99 LEU A O 1
ATOM 842 N N . GLY A 1 100 ? 3.075 2.605 0.925 1.00 71.31 100 GLY A N 1
ATOM 843 C CA . GLY A 1 100 ? 3.558 3.952 0.661 1.00 71.31 100 GLY A CA 1
ATOM 844 C C . GLY A 1 100 ? 2.576 4.895 -0.051 1.00 71.31 100 GLY A C 1
ATOM 845 O O . GLY A 1 100 ? 2.982 5.894 -0.649 1.00 71.31 100 GLY A O 1
ATOM 846 N N . VAL A 1 101 ? 1.280 4.605 -0.040 1.00 64.62 101 VAL A N 1
ATOM 847 C CA . VAL A 1 101 ? 0.251 5.376 -0.766 1.00 64.62 101 VAL A CA 1
ATOM 848 C C . VAL A 1 101 ? 0.241 6.874 -0.398 1.00 64.62 101 VAL A C 1
ATOM 850 O O . VAL A 1 101 ? -0.180 7.695 -1.202 1.00 64.62 101 VAL A O 1
ATOM 853 N N . ASN A 1 102 ? 0.828 7.254 0.739 1.00 53.72 102 ASN A N 1
ATOM 854 C CA . ASN A 1 102 ? 0.901 8.639 1.218 1.00 53.72 102 ASN A CA 1
ATOM 855 C C . ASN A 1 102 ? 1.975 9.534 0.556 1.00 53.72 102 ASN A C 1
ATOM 857 O O . ASN A 1 102 ? 1.951 10.741 0.769 1.00 53.72 102 ASN A O 1
ATOM 861 N N . ASP A 1 103 ? 2.906 8.996 -0.241 1.00 49.03 103 ASP A N 1
ATOM 862 C CA . ASP A 1 103 ? 3.964 9.813 -0.878 1.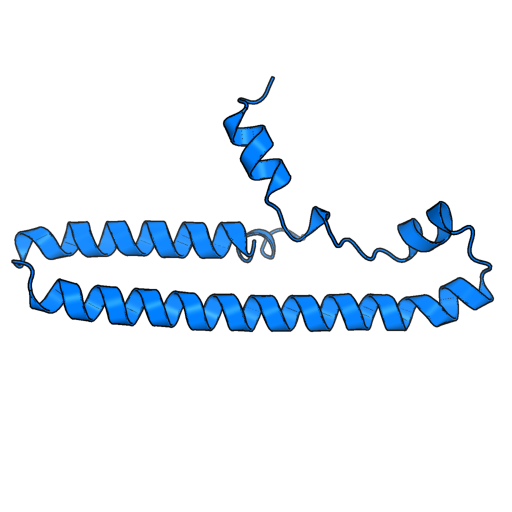00 49.03 103 ASP A CA 1
ATOM 863 C C . ASP A 1 103 ? 3.579 10.371 -2.263 1.00 49.03 103 ASP A C 1
ATOM 865 O O . ASP A 1 103 ? 4.342 11.128 -2.861 1.00 49.03 103 ASP A O 1
ATOM 869 N N . GLN A 1 104 ? 2.401 10.022 -2.792 1.00 41.44 104 GLN A N 1
ATOM 870 C CA . GLN A 1 104 ? 1.951 10.453 -4.126 1.00 41.44 104 GLN A CA 1
ATOM 871 C C . GLN A 1 104 ? 1.439 11.911 -4.167 1.00 41.44 104 GLN A C 1
ATOM 873 O O . GLN A 1 104 ? 1.274 12.455 -5.251 1.00 41.44 104 GLN A O 1
ATOM 878 N N . GLU A 1 105 ? 1.245 12.578 -3.022 1.00 35.34 105 GLU A N 1
ATOM 879 C CA . GLU A 1 105 ? 0.800 13.988 -2.953 1.00 35.34 105 GLU A CA 1
ATOM 880 C C . GLU A 1 105 ? 1.949 15.019 -2.943 1.00 35.34 105 GLU A C 1
ATOM 882 O O . GLU A 1 105 ? 1.712 16.218 -2.800 1.00 35.34 105 GLU A O 1
ATOM 887 N N . LYS A 1 106 ? 3.212 14.594 -3.094 1.00 34.25 106 LYS A N 1
ATOM 888 C CA . LYS A 1 106 ? 4.374 15.502 -3.125 1.00 34.25 106 LYS A CA 1
ATOM 889 C C . LYS A 1 106 ? 5.176 15.381 -4.419 1.00 34.25 106 LYS A C 1
ATOM 891 O O . LYS A 1 106 ? 6.344 15.003 -4.393 1.00 34.25 106 LYS A O 1
ATOM 896 N N . GLN A 1 107 ? 4.576 15.765 -5.539 1.00 26.42 107 GLN A N 1
ATOM 897 C CA . GLN A 1 107 ? 5.332 16.274 -6.686 1.00 26.42 107 GLN A CA 1
ATOM 898 C C . GLN A 1 107 ? 4.730 17.625 -7.110 1.00 26.42 107 GLN A C 1
ATOM 900 O O . GLN A 1 107 ? 3.552 17.646 -7.465 1.00 26.42 107 GLN A O 1
ATOM 905 N N . PRO A 1 108 ? 5.476 18.743 -6.983 1.00 36.69 108 PRO A N 1
ATOM 906 C CA . PRO A 1 108 ? 5.103 20.022 -7.584 1.00 36.69 108 PRO A CA 1
ATOM 907 C C . PRO A 1 108 ? 5.246 20.004 -9.111 1.00 36.69 108 PRO A C 1
ATOM 909 O O . PRO A 1 108 ? 6.089 19.227 -9.619 1.00 36.69 108 PRO A O 1
#

Sequence (108 aa):
MGSAKDEMRRNRDPRRFFSNTPDRWQSEMKLTPDQAQKIRPILQQIDDELTNLRALDLRETEGILSRGEDRINAILTPEQRPRLHQTFEQRRQRVRDWLGVNDQEKQP

Secondary structure (DSSP, 8-state):
---HHHHHHHTT-HHHHT---HHHHHHHHT--HHHHHHHHHHHHHHHHHHHHHHHHHHHHHHHHHHHHHHHHHTTS-TTTHHHHHHHHHHHHHHHHHHTTGGGGG---

Radius of gyration: 19.95 Å; chains: 1; bounding box: 46×27×55 Å